Protein AF-A0A0H4IXE9-F1 (afdb_monomer_lite)

Foldseek 3Di:
DPLVVLLVVLQPDPDVVSVVLSVVCCVPCVVVDDPLLSVQSSVLSVDDPVVNVVCVVPDHPVVSSVVSSVVD

Secondary structure (DSSP, 8-state):
--HHHHHHHHH--S-HHHHHHHHHHHHHTTTT--HHHHHHHHHHTTS-HHHHHHHHTT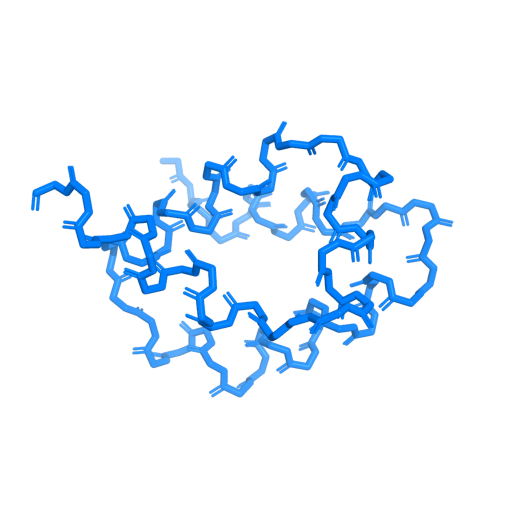S-HHHHHHHHHHT-

InterPro domains:
  IPR005631 Flavinator of succinate dehydrogenase [PF03937] (7-58)
  IPR036714 Flavinator of succinate dehydrogenase superfamily [G3DSA:1.10.150.250] (4-71)
  IPR036714 Flavinator of succinate dehydrogenase superfamily [SSF109910] (6-60)
  IPR050531 SdhE FAD assembly factor [PTHR39585] (7-58)

pLDDT: mean 77.76, std 6.99, range [47.09, 84.94]

Sequence (72 aa):
MNIDHVIRYKSRRGLLELDLVLGDFYQNEYESLSLVEKNALLKILKKQDNDLWNILSTRNLRELIKEEVSDD

Structure (mmCIF, N/CA/C/O backbone):
data_AF-A0A0H4IXE9-F1
#
_entry.id   AF-A0A0H4IXE9-F1
#
loop_
_atom_site.group_PDB
_atom_site.id
_atom_site.type_symbol
_atom_site.label_atom_id
_atom_site.label_alt_id
_atom_site.label_comp_id
_atom_site.label_asym_id
_atom_site.label_entity_id
_atom_site.label_seq_id
_atom_site.pdbx_PDB_ins_code
_atom_site.Cartn_x
_atom_site.Cartn_y
_atom_site.Cartn_z
_atom_site.occupancy
_atom_site.B_iso_or_equiv
_atom_site.auth_seq_id
_atom_site.auth_comp_id
_atom_site.auth_asym_id
_atom_site.auth_atom_id
_atom_site.pdbx_PDB_model_num
ATOM 1 N N . MET A 1 1 ? 4.448 17.898 -2.591 1.00 50.53 1 MET A N 1
ATOM 2 C CA . MET A 1 1 ? 5.214 16.721 -3.061 1.00 50.53 1 MET A CA 1
ATOM 3 C C . MET A 1 1 ? 4.297 15.519 -2.866 1.00 50.53 1 MET A C 1
ATOM 5 O O . MET A 1 1 ? 3.920 15.279 -1.730 1.00 50.53 1 MET A O 1
ATOM 9 N N . ASN A 1 2 ? 3.810 14.875 -3.935 1.00 74.12 2 ASN A N 1
ATOM 10 C CA . ASN A 1 2 ? 2.825 13.787 -3.810 1.00 74.12 2 ASN A CA 1
ATOM 11 C C . ASN A 1 2 ? 3.506 12.544 -3.224 1.00 74.12 2 ASN A C 1
ATOM 13 O O . ASN A 1 2 ? 4.319 11.912 -3.901 1.00 74.12 2 ASN A O 1
ATOM 17 N N . ILE A 1 3 ? 3.194 12.230 -1.967 1.00 72.69 3 ILE A N 1
ATOM 18 C CA . ILE A 1 3 ? 3.717 11.068 -1.234 1.00 72.69 3 ILE A CA 1
ATOM 19 C C . ILE A 1 3 ? 3.410 9.776 -2.011 1.00 72.69 3 ILE A C 1
ATOM 21 O O . ILE A 1 3 ? 4.251 8.885 -2.086 1.00 72.69 3 ILE A O 1
ATOM 25 N N . ASP A 1 4 ? 2.274 9.741 -2.706 1.00 74.00 4 ASP A N 1
ATOM 26 C CA . ASP A 1 4 ? 1.818 8.694 -3.622 1.00 74.00 4 ASP A CA 1
ATOM 27 C C . ASP A 1 4 ? 2.852 8.385 -4.715 1.00 74.00 4 ASP A C 1
ATOM 29 O O . ASP A 1 4 ? 3.246 7.235 -4.916 1.00 74.00 4 ASP A O 1
ATOM 33 N N . HIS A 1 5 ? 3.366 9.424 -5.380 1.00 76.06 5 HIS A N 1
ATOM 34 C CA . HIS A 1 5 ? 4.368 9.283 -6.438 1.00 76.06 5 HIS A CA 1
ATOM 35 C C . HIS A 1 5 ? 5.708 8.786 -5.894 1.00 76.06 5 HIS A C 1
ATOM 37 O O . HIS A 1 5 ? 6.376 7.978 -6.540 1.00 76.06 5 HIS A O 1
ATOM 43 N N . VAL A 1 6 ? 6.09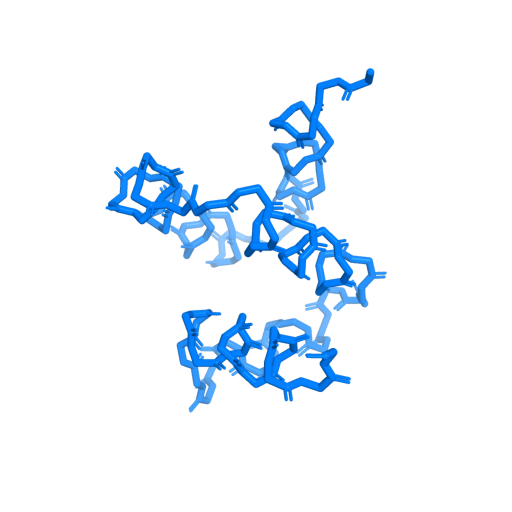7 9.252 -4.704 1.00 77.56 6 VAL A N 1
ATOM 44 C CA . VAL A 1 6 ? 7.348 8.838 -4.059 1.00 77.56 6 VAL A CA 1
ATOM 45 C C . VAL A 1 6 ? 7.278 7.366 -3.664 1.00 77.56 6 VAL A C 1
ATOM 47 O O . VAL A 1 6 ? 8.210 6.622 -3.958 1.00 77.56 6 VAL A O 1
ATOM 50 N N . ILE A 1 7 ? 6.167 6.931 -3.063 1.00 75.25 7 ILE A N 1
ATOM 51 C CA . ILE A 1 7 ? 5.933 5.531 -2.689 1.00 75.25 7 ILE A CA 1
ATOM 52 C C . ILE A 1 7 ? 5.945 4.639 -3.928 1.00 75.25 7 ILE A C 1
ATOM 54 O O . ILE A 1 7 ? 6.643 3.626 -3.942 1.00 75.25 7 ILE A O 1
ATOM 58 N N . ARG A 1 8 ? 5.245 5.035 -4.996 1.00 73.38 8 ARG A N 1
ATOM 59 C CA . ARG A 1 8 ? 5.194 4.268 -6.245 1.00 73.38 8 ARG A CA 1
ATOM 60 C C . ARG A 1 8 ? 6.570 4.122 -6.889 1.00 73.38 8 ARG A C 1
ATOM 62 O O . ARG A 1 8 ? 6.945 3.029 -7.298 1.00 73.38 8 ARG A O 1
ATOM 69 N N . TYR A 1 9 ? 7.344 5.203 -6.946 1.00 75.44 9 TYR A N 1
ATOM 70 C CA . TYR A 1 9 ? 8.705 5.168 -7.482 1.00 75.44 9 TYR A CA 1
ATOM 71 C C . TYR A 1 9 ? 9.632 4.306 -6.621 1.00 75.44 9 TYR A C 1
ATOM 73 O O . TYR A 1 9 ? 10.410 3.519 -7.147 1.00 75.44 9 TYR A O 1
ATOM 81 N N . LYS A 1 10 ? 9.509 4.409 -5.293 1.00 71.69 10 LYS A N 1
ATOM 82 C CA . LYS A 1 10 ? 10.262 3.583 -4.346 1.00 71.69 10 LYS A CA 1
ATOM 83 C C . LYS A 1 10 ? 9.829 2.124 -4.324 1.00 71.69 10 LYS A C 1
ATOM 85 O O . LYS A 1 10 ? 10.617 1.320 -3.852 1.00 71.69 10 LYS A O 1
ATOM 90 N N . SER A 1 11 ? 8.632 1.791 -4.796 1.00 65.25 11 SER A N 1
ATOM 91 C CA . SER A 1 11 ? 8.147 0.408 -4.870 1.00 65.25 11 SER A CA 1
ATOM 92 C C . SER A 1 11 ? 8.665 -0.324 -6.106 1.00 65.25 11 SER A C 1
ATOM 94 O O . SER A 1 11 ? 8.865 -1.530 -6.040 1.00 65.25 11 SER A O 1
ATOM 96 N N . ARG A 1 12 ? 8.983 0.402 -7.191 1.00 66.62 12 ARG A N 1
ATOM 97 C CA . ARG A 1 12 ? 9.619 -0.160 -8.395 1.00 66.62 12 ARG A CA 1
ATOM 98 C C . ARG A 1 12 ? 11.085 -0.491 -8.119 1.00 66.62 12 ARG A C 1
ATOM 100 O O . ARG A 1 12 ? 11.992 0.270 -8.453 1.00 66.62 12 ARG A O 1
ATOM 107 N N . ARG A 1 13 ? 11.299 -1.628 -7.471 1.00 68.62 13 ARG A N 1
ATOM 108 C CA . ARG A 1 13 ? 12.606 -2.193 -7.127 1.00 68.62 13 ARG A CA 1
ATOM 109 C C . ARG A 1 13 ? 12.857 -3.423 -8.000 1.00 68.62 13 ARG A C 1
ATOM 111 O O . ARG A 1 13 ? 11.945 -3.945 -8.630 1.00 68.62 13 ARG A O 1
ATOM 118 N N . GLY A 1 14 ? 14.100 -3.892 -8.066 1.00 66.50 14 GLY A N 1
ATOM 119 C CA . GLY A 1 14 ? 14.475 -5.033 -8.918 1.00 66.50 14 GLY A CA 1
ATOM 120 C C . GLY A 1 14 ? 13.912 -6.393 -8.476 1.00 66.50 14 GLY A C 1
ATOM 121 O O . GLY A 1 14 ? 14.280 -7.407 -9.057 1.00 66.50 14 GLY A O 1
ATOM 122 N N . LEU A 1 15 ? 13.067 -6.429 -7.443 1.00 76.69 15 LEU A N 1
ATOM 123 C CA . LEU A 1 15 ? 12.618 -7.638 -6.763 1.00 76.69 15 LEU A CA 1
ATOM 124 C C . LEU A 1 15 ? 11.107 -7.790 -6.968 1.00 76.69 15 LEU A C 1
ATOM 126 O O . LEU A 1 15 ? 10.319 -7.002 -6.448 1.00 76.69 15 LEU A O 1
ATOM 130 N N . LEU A 1 16 ? 10.717 -8.794 -7.759 1.00 79.12 16 LEU A N 1
ATOM 131 C CA . LEU A 1 16 ? 9.328 -9.021 -8.178 1.00 79.12 16 LEU A CA 1
ATOM 132 C C . LEU A 1 16 ? 8.393 -9.225 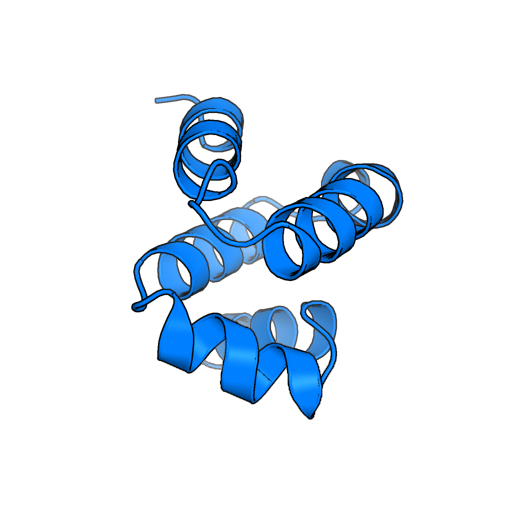-6.980 1.00 79.12 16 LEU A C 1
ATOM 134 O O . LEU A 1 16 ? 7.253 -8.775 -6.979 1.00 79.12 16 LEU A O 1
ATOM 138 N N . GLU A 1 17 ? 8.894 -9.896 -5.949 1.00 81.06 17 GLU A N 1
ATOM 139 C CA . GLU A 1 17 ? 8.115 -10.224 -4.763 1.00 81.06 17 GLU A CA 1
ATOM 140 C C . GLU A 1 17 ? 7.773 -8.969 -3.947 1.00 81.06 17 GLU A C 1
ATOM 142 O O . GLU A 1 17 ? 6.642 -8.828 -3.485 1.00 81.06 17 GLU A O 1
ATOM 147 N N . LEU A 1 18 ? 8.699 -8.004 -3.852 1.00 78.00 18 LEU A N 1
ATOM 148 C CA . LEU A 1 18 ? 8.410 -6.693 -3.263 1.00 78.00 18 LEU A CA 1
ATOM 149 C C . LEU A 1 18 ? 7.355 -5.940 -4.075 1.00 78.00 18 LEU A C 1
ATOM 151 O O . LEU A 1 18 ? 6.476 -5.325 -3.482 1.00 78.00 18 LEU A O 1
ATOM 155 N N . ASP A 1 19 ? 7.424 -5.994 -5.407 1.00 80.94 19 ASP A N 1
ATOM 156 C CA . ASP A 1 19 ? 6.464 -5.308 -6.280 1.00 80.94 19 ASP A CA 1
ATOM 157 C C . ASP A 1 19 ? 5.047 -5.888 -6.119 1.00 80.94 19 ASP A C 1
ATOM 159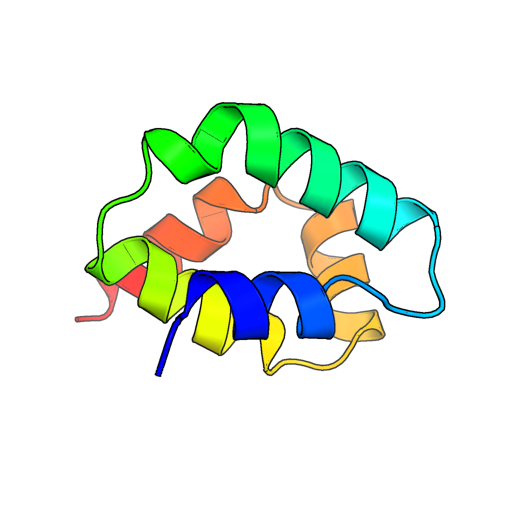 O O . ASP A 1 19 ? 4.083 -5.135 -6.005 1.00 80.94 19 ASP A O 1
ATOM 163 N N . LEU A 1 20 ? 4.922 -7.215 -5.991 1.00 82.38 20 LEU A N 1
ATOM 164 C CA . LEU A 1 20 ? 3.647 -7.891 -5.725 1.00 82.38 20 LEU A CA 1
ATOM 165 C C . LEU A 1 20 ? 3.078 -7.540 -4.346 1.00 82.38 20 LEU A C 1
ATOM 167 O O . LEU A 1 20 ? 1.909 -7.169 -4.250 1.00 82.38 20 LEU A O 1
ATOM 171 N N . VAL A 1 21 ? 3.895 -7.615 -3.290 1.00 81.69 21 VAL A N 1
ATOM 172 C CA . VAL A 1 21 ? 3.457 -7.293 -1.920 1.00 81.69 21 VAL A CA 1
ATOM 173 C C . VAL A 1 21 ? 3.065 -5.822 -1.806 1.00 81.69 21 VAL A C 1
ATOM 175 O O . VAL A 1 21 ? 2.026 -5.498 -1.234 1.00 81.69 21 VAL A O 1
ATOM 178 N N . LEU A 1 22 ? 3.871 -4.919 -2.372 1.00 79.44 22 LEU A N 1
ATOM 179 C CA . LEU A 1 22 ? 3.579 -3.488 -2.367 1.00 79.44 22 LEU A CA 1
ATOM 180 C C . LEU A 1 22 ? 2.366 -3.166 -3.232 1.00 79.44 22 LEU A C 1
ATOM 182 O O . LEU A 1 22 ? 1.578 -2.319 -2.833 1.00 79.44 22 LEU A O 1
ATOM 186 N N . GLY A 1 23 ? 2.194 -3.826 -4.378 1.00 79.31 23 GLY A N 1
ATOM 187 C CA . GLY A 1 23 ? 1.043 -3.648 -5.258 1.00 79.31 23 GLY A CA 1
ATOM 188 C C . GLY A 1 23 ? -0.274 -4.071 -4.609 1.00 79.31 23 GLY A C 1
ATOM 189 O O . GLY A 1 23 ? -1.238 -3.307 -4.656 1.00 79.31 23 GLY A O 1
ATOM 190 N N . ASP A 1 24 ? -0.298 -5.239 -3.961 1.00 82.50 24 ASP A N 1
ATOM 191 C CA . ASP A 1 24 ? -1.466 -5.726 -3.216 1.00 82.50 24 ASP A CA 1
ATOM 192 C C . ASP A 1 24 ? -1.796 -4.801 -2.036 1.00 82.50 24 ASP A C 1
ATOM 194 O O . ASP A 1 24 ? -2.924 -4.321 -1.902 1.00 82.50 24 ASP A O 1
ATOM 198 N N . PHE A 1 25 ? -0.778 -4.433 -1.254 1.00 81.56 25 PHE A N 1
ATOM 199 C CA . PHE A 1 25 ? -0.919 -3.458 -0.177 1.00 81.56 25 PHE A CA 1
ATOM 200 C C . PHE A 1 25 ? -1.436 -2.106 -0.698 1.00 81.56 25 PHE A C 1
ATOM 202 O O . PHE A 1 25 ? -2.267 -1.458 -0.060 1.00 81.56 25 PHE A O 1
ATOM 209 N N . TYR A 1 26 ? -0.989 -1.681 -1.884 1.00 78.12 26 TYR A N 1
ATOM 210 C CA . TYR A 1 26 ? -1.419 -0.419 -2.474 1.00 78.12 26 TYR A CA 1
ATOM 211 C C . TYR A 1 26 ? -2.889 -0.437 -2.913 1.00 78.12 26 TYR A C 1
ATOM 213 O O . TYR A 1 26 ? -3.544 0.596 -2.871 1.00 78.12 26 TYR A O 1
ATOM 221 N N . GLN A 1 27 ? -3.424 -1.579 -3.344 1.00 80.25 27 GLN A N 1
ATOM 222 C CA . GLN A 1 27 ? -4.841 -1.686 -3.706 1.00 80.25 27 GLN A CA 1
ATOM 223 C C . GLN A 1 27 ? -5.749 -1.823 -2.488 1.00 80.25 27 GLN A C 1
ATOM 225 O O . GLN A 1 27 ? -6.804 -1.199 -2.449 1.00 80.25 27 GLN A O 1
ATOM 230 N N . ASN A 1 28 ? -5.351 -2.628 -1.504 1.00 81.56 28 ASN A N 1
ATOM 231 C CA . ASN A 1 28 ? -6.228 -2.977 -0.388 1.00 81.56 28 ASN A CA 1
ATOM 232 C C . ASN A 1 28 ? -6.163 -1.969 0.766 1.00 81.56 28 ASN A C 1
ATOM 234 O O . ASN A 1 28 ? -7.178 -1.672 1.389 1.00 81.56 28 ASN A O 1
ATOM 238 N N . GLU A 1 29 ? -4.976 -1.435 1.062 1.00 76.25 29 GLU A N 1
ATOM 239 C CA . GLU A 1 29 ? -4.732 -0.697 2.307 1.00 76.25 29 GLU A CA 1
ATOM 240 C C . GLU A 1 29 ? -4.457 0.790 2.053 1.00 76.25 29 GLU A C 1
ATOM 242 O O . GLU A 1 29 ? -4.751 1.623 2.905 1.00 76.25 29 GLU A O 1
ATOM 247 N N . TYR A 1 30 ? -3.939 1.166 0.878 1.00 76.75 30 TYR A N 1
ATOM 248 C CA . TYR A 1 30 ? -3.531 2.550 0.594 1.00 76.75 30 TYR A CA 1
ATOM 249 C C . TYR A 1 30 ? -4.647 3.588 0.656 1.00 76.75 30 TYR A C 1
ATOM 251 O O . TYR A 1 30 ? -4.414 4.711 1.113 1.00 76.75 30 TYR A O 1
ATOM 259 N N . GLU A 1 31 ? -5.845 3.234 0.188 1.00 78.75 31 GLU A N 1
ATOM 260 C CA . GLU A 1 31 ? -7.025 4.095 0.312 1.00 78.75 31 GLU A CA 1
ATOM 261 C C . GLU A 1 31 ? -7.479 4.230 1.765 1.00 78.75 31 GLU A C 1
ATOM 263 O O . GLU A 1 31 ? -8.008 5.271 2.149 1.00 78.75 31 GLU A O 1
ATOM 268 N N . SER A 1 32 ? -7.223 3.208 2.582 1.00 79.38 32 SER A N 1
ATOM 269 C CA . SER A 1 32 ? -7.603 3.184 3.991 1.00 79.38 32 SER A CA 1
ATOM 270 C C . SER A 1 32 ? -6.554 3.823 4.914 1.00 79.38 32 SER A C 1
ATOM 272 O O . SER A 1 32 ? -6.870 4.119 6.066 1.00 79.38 32 SER A O 1
ATOM 274 N N . LEU A 1 33 ? -5.331 4.051 4.418 1.00 80.19 33 LEU A N 1
ATOM 275 C CA . LEU A 1 33 ? -4.211 4.640 5.156 1.00 80.19 33 LEU A CA 1
ATOM 276 C C . LEU A 1 33 ? -4.376 6.154 5.349 1.00 80.19 33 LEU A C 1
ATOM 278 O O . LEU A 1 33 ? -4.496 6.927 4.391 1.00 80.19 33 LEU A O 1
ATOM 282 N N . SER A 1 34 ? -4.249 6.598 6.597 1.00 82.94 34 SER A N 1
ATOM 283 C CA . SER A 1 34 ? -4.184 8.017 6.953 1.00 82.94 34 SER A CA 1
ATOM 284 C C . SER A 1 34 ? -2.835 8.651 6.598 1.00 82.94 34 SER A C 1
ATOM 286 O O . SER A 1 34 ? -1.829 7.980 6.372 1.00 82.94 34 SER A O 1
ATOM 288 N N . LEU A 1 35 ? -2.778 9.988 6.582 1.00 82.56 35 LEU A N 1
ATOM 289 C CA . LEU A 1 35 ? -1.563 10.738 6.230 1.00 82.56 35 LEU A CA 1
ATOM 290 C C . LEU A 1 35 ? -0.351 10.376 7.114 1.00 82.56 35 LEU A C 1
ATOM 292 O O . LEU A 1 35 ? 0.781 10.362 6.631 1.00 82.56 35 LEU A O 1
ATOM 296 N N . VAL A 1 36 ? -0.585 10.066 8.392 1.00 84.50 36 VAL A N 1
ATOM 297 C CA . VAL A 1 36 ? 0.454 9.635 9.344 1.00 84.50 36 VAL A CA 1
ATOM 298 C C . VAL A 1 36 ? 1.031 8.282 8.927 1.00 84.50 36 VAL A C 1
ATOM 300 O O . VAL A 1 36 ? 2.242 8.135 8.772 1.00 84.50 36 VAL A O 1
ATOM 303 N N . GLU A 1 37 ? 0.162 7.327 8.608 1.00 84.69 37 GLU A N 1
ATOM 304 C CA . GLU A 1 37 ? 0.557 5.997 8.155 1.00 84.69 37 GLU A CA 1
ATOM 305 C C . GLU A 1 37 ? 1.272 6.034 6.794 1.00 84.69 37 GLU A C 1
ATOM 307 O O . GLU A 1 37 ? 2.264 5.338 6.584 1.00 84.69 37 GLU A O 1
ATOM 312 N N . LYS A 1 38 ? 0.847 6.917 5.878 1.00 84.25 38 LYS A N 1
ATOM 313 C CA . LYS A 1 38 ? 1.558 7.161 4.610 1.00 84.25 38 LYS A CA 1
ATOM 314 C C . LYS A 1 38 ? 2.972 7.711 4.837 1.00 84.25 38 LYS A C 1
ATOM 316 O O . LYS A 1 38 ? 3.887 7.369 4.086 1.00 84.25 38 LYS A O 1
ATOM 321 N N . ASN A 1 39 ? 3.177 8.540 5.863 1.00 84.25 39 ASN A N 1
ATOM 322 C CA . ASN A 1 39 ? 4.509 9.025 6.238 1.00 84.25 39 ASN A CA 1
ATOM 323 C C . ASN A 1 39 ? 5.370 7.922 6.870 1.00 84.25 39 ASN A C 1
ATOM 325 O O . ASN A 1 39 ? 6.550 7.812 6.529 1.00 84.25 39 ASN A O 1
ATOM 329 N N . ALA A 1 40 ? 4.790 7.079 7.725 1.00 84.94 40 ALA A N 1
ATOM 330 C CA . ALA A 1 40 ? 5.460 5.900 8.274 1.00 84.94 40 ALA A CA 1
ATOM 331 C C . ALA A 1 40 ? 5.895 4.930 7.165 1.00 84.94 40 ALA A C 1
ATOM 333 O O . ALA A 1 40 ? 7.068 4.574 7.066 1.00 84.94 40 ALA A O 1
ATOM 334 N N . LEU A 1 41 ? 4.994 4.612 6.234 1.00 82.69 41 LEU A N 1
ATOM 335 C CA . LEU A 1 41 ? 5.298 3.824 5.040 1.00 82.69 41 LEU A CA 1
ATOM 336 C C . LEU A 1 41 ? 6.466 4.420 4.241 1.00 82.69 41 LEU A C 1
ATOM 338 O O . LEU A 1 41 ? 7.347 3.698 3.780 1.00 82.69 41 LEU A O 1
ATOM 342 N N . LEU A 1 42 ? 6.518 5.745 4.096 1.00 83.25 42 LEU A N 1
ATOM 343 C CA . LEU A 1 42 ? 7.608 6.421 3.396 1.00 83.25 42 LEU A CA 1
ATOM 344 C C . LEU A 1 42 ? 8.948 6.336 4.152 1.00 83.25 42 LEU A C 1
ATOM 346 O O . LEU A 1 42 ? 9.997 6.228 3.504 1.00 83.25 42 LEU A O 1
ATOM 350 N N . LYS A 1 43 ? 8.937 6.342 5.495 1.00 83.62 43 LYS A N 1
ATOM 351 C CA . LYS A 1 43 ? 10.123 6.044 6.324 1.00 83.62 43 LYS A CA 1
ATOM 352 C C . LYS A 1 43 ? 10.581 4.596 6.119 1.00 83.62 43 LYS A C 1
ATOM 354 O O . LYS A 1 43 ? 11.769 4.371 5.885 1.00 83.62 43 LYS A O 1
ATOM 359 N N . ILE A 1 44 ? 9.654 3.639 6.095 1.00 82.12 44 ILE A N 1
ATOM 360 C CA . ILE A 1 44 ? 9.950 2.217 5.860 1.00 82.12 44 ILE A CA 1
ATOM 361 C C . ILE A 1 44 ? 10.536 2.016 4.458 1.00 82.12 44 ILE A C 1
ATOM 363 O O . ILE A 1 44 ? 11.612 1.446 4.312 1.00 82.12 44 ILE A O 1
ATOM 367 N N . LEU A 1 45 ? 9.924 2.593 3.421 1.00 79.75 45 LEU A N 1
ATOM 368 C CA . LEU A 1 45 ? 10.421 2.573 2.035 1.00 79.75 45 LEU A CA 1
ATOM 369 C C . LEU A 1 45 ? 11.747 3.324 1.842 1.00 79.75 45 LEU A C 1
ATOM 371 O O . LEU A 1 45 ? 12.355 3.263 0.768 1.00 79.75 45 LEU A O 1
ATOM 375 N N . LYS A 1 46 ? 12.224 4.062 2.849 1.00 81.12 46 LYS A N 1
ATOM 376 C CA . LYS A 1 46 ? 13.585 4.606 2.883 1.00 81.12 46 LYS A CA 1
ATOM 377 C C . LYS A 1 46 ? 14.637 3.573 3.294 1.00 81.12 46 LYS A C 1
ATOM 379 O O . LYS A 1 46 ? 15.797 3.802 2.959 1.00 81.12 46 LYS A O 1
ATOM 384 N N . LYS A 1 47 ? 14.255 2.461 3.929 1.00 78.00 47 LYS A N 1
ATOM 385 C CA . LYS A 1 47 ? 15.147 1.332 4.231 1.00 78.00 47 LYS A CA 1
ATOM 386 C C . LYS A 1 47 ? 15.551 0.580 2.953 1.00 78.00 47 LYS A C 1
ATOM 388 O O . LYS A 1 47 ? 14.912 0.699 1.896 1.00 78.00 47 LYS A O 1
ATOM 393 N N . GLN A 1 48 ? 16.656 -0.162 3.051 1.00 77.94 48 GLN A N 1
ATOM 394 C CA . GLN A 1 48 ? 17.190 -0.974 1.954 1.00 77.94 48 GLN A CA 1
ATOM 395 C C . GLN A 1 48 ? 16.233 -2.106 1.579 1.00 77.94 48 GLN A C 1
ATOM 397 O O . GLN A 1 48 ? 15.525 -2.636 2.428 1.00 77.94 48 GLN A O 1
ATOM 402 N N . ASP A 1 49 ? 16.251 -2.4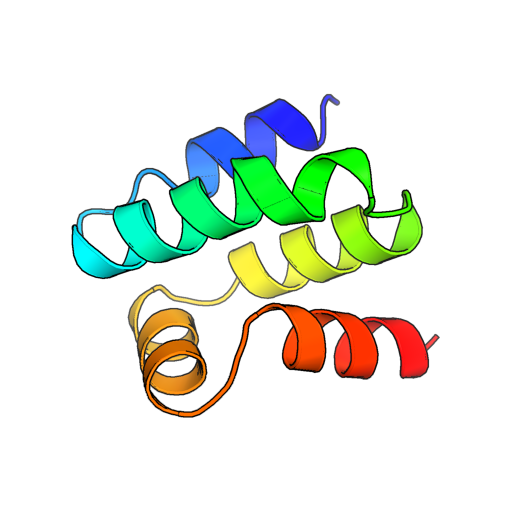90 0.304 1.00 75.00 49 ASP A N 1
ATOM 403 C CA . ASP A 1 49 ? 15.450 -3.574 -0.283 1.00 75.00 49 ASP A CA 1
ATOM 404 C C . ASP A 1 49 ? 15.530 -4.877 0.495 1.00 75.00 49 ASP A C 1
ATOM 406 O O . ASP A 1 49 ? 14.498 -5.450 0.821 1.00 75.00 49 ASP A O 1
ATOM 410 N N . ASN A 1 50 ? 16.743 -5.301 0.844 1.00 76.25 50 ASN A N 1
ATOM 411 C CA . ASN A 1 50 ? 16.963 -6.551 1.566 1.00 76.25 50 ASN A CA 1
ATOM 412 C C . ASN A 1 50 ? 16.351 -6.532 2.969 1.00 76.25 50 ASN A C 1
ATOM 414 O O . ASN A 1 50 ? 15.820 -7.543 3.410 1.00 76.25 50 ASN A O 1
ATOM 418 N N . ASP A 1 51 ? 16.403 -5.391 3.656 1.00 80.94 51 ASP A N 1
ATOM 419 C CA . ASP A 1 51 ? 15.840 -5.241 5.000 1.00 80.94 51 ASP A CA 1
ATOM 420 C C . ASP A 1 51 ? 14.310 -5.294 4.938 1.00 80.94 51 ASP A C 1
ATOM 422 O O . ASP A 1 51 ? 13.669 -6.074 5.636 1.00 80.94 51 ASP A O 1
ATOM 426 N N . LEU A 1 52 ? 13.734 -4.540 3.998 1.00 80.75 52 LEU A N 1
ATOM 427 C CA . LEU A 1 52 ? 12.299 -4.510 3.729 1.00 80.75 52 LEU A CA 1
ATOM 428 C C . LEU A 1 52 ? 11.771 -5.891 3.336 1.00 80.75 52 LEU A C 1
ATOM 430 O O . LEU A 1 52 ? 10.761 -6.332 3.871 1.00 80.75 52 LEU A O 1
ATOM 434 N N . TRP A 1 53 ? 12.476 -6.586 2.443 1.00 81.19 53 TRP A N 1
ATOM 435 C CA . TRP A 1 53 ? 12.120 -7.934 2.018 1.00 81.19 53 TRP A CA 1
ATOM 436 C C . TRP A 1 53 ? 12.229 -8.948 3.157 1.00 81.19 53 TRP A C 1
ATOM 438 O O . TRP A 1 53 ? 11.321 -9.752 3.340 1.00 81.19 53 TRP A O 1
ATOM 448 N N . ASN A 1 54 ? 13.290 -8.890 3.963 1.00 83.00 54 ASN A N 1
ATOM 449 C CA . ASN A 1 54 ? 13.469 -9.792 5.099 1.00 83.00 54 ASN A CA 1
ATOM 450 C C . ASN A 1 54 ? 12.362 -9.609 6.149 1.00 83.00 54 ASN A C 1
ATOM 452 O O . ASN A 1 54 ? 11.824 -10.586 6.675 1.00 83.00 54 ASN A O 1
ATOM 456 N N . ILE A 1 55 ? 11.974 -8.357 6.410 1.00 81.56 55 ILE A N 1
ATOM 457 C CA . ILE A 1 55 ? 10.874 -8.066 7.326 1.00 81.56 55 ILE A CA 1
ATOM 458 C C . ILE A 1 55 ? 9.537 -8.488 6.714 1.00 81.56 55 ILE A C 1
ATOM 460 O O . ILE A 1 55 ? 8.750 -9.125 7.400 1.00 81.56 55 ILE A O 1
ATOM 464 N N . LEU A 1 56 ? 9.286 -8.216 5.430 1.00 79.44 56 LEU A N 1
ATOM 465 C CA . LEU A 1 56 ? 8.048 -8.630 4.756 1.00 79.44 56 LEU A CA 1
ATOM 466 C C . LEU A 1 56 ? 7.914 -10.147 4.610 1.00 79.44 56 LEU A C 1
ATOM 468 O O . LEU A 1 56 ? 6.809 -10.678 4.637 1.00 79.44 56 LEU A O 1
ATOM 472 N N . SER A 1 57 ? 9.041 -10.849 4.528 1.00 79.81 57 SER A N 1
ATOM 473 C CA . SER A 1 57 ? 9.086 -12.312 4.543 1.00 79.81 57 SER A CA 1
ATOM 474 C C . SER A 1 57 ? 8.692 -12.898 5.903 1.00 79.81 57 SER A C 1
ATOM 476 O O . SER A 1 57 ? 8.350 -14.075 5.983 1.00 79.81 57 SER A O 1
ATOM 478 N N . THR A 1 58 ? 8.744 -12.107 6.981 1.00 77.69 58 THR A N 1
ATOM 479 C CA . THR A 1 58 ? 8.419 -12.552 8.347 1.00 77.69 58 THR A CA 1
ATOM 480 C C . THR A 1 58 ? 7.199 -11.866 8.966 1.00 77.69 58 THR A C 1
ATOM 482 O O . THR A 1 58 ? 6.616 -12.415 9.901 1.00 77.69 58 THR A O 1
ATOM 485 N N . ARG A 1 59 ? 6.795 -10.685 8.489 1.00 77.19 59 ARG A N 1
ATOM 486 C CA . ARG A 1 59 ? 5.721 -9.850 9.048 1.00 77.19 59 ARG A CA 1
ATOM 487 C C . ARG A 1 59 ? 4.996 -9.070 7.953 1.00 77.19 59 ARG A C 1
ATOM 489 O O . ARG A 1 59 ? 5.561 -8.749 6.918 1.00 77.19 59 ARG A O 1
ATOM 496 N N . ASN A 1 60 ? 3.748 -8.692 8.215 1.00 79.19 60 ASN A N 1
ATOM 497 C CA . ASN A 1 60 ? 2.971 -7.875 7.285 1.00 79.19 60 ASN A CA 1
ATOM 498 C C . ASN A 1 60 ? 3.344 -6.389 7.362 1.00 79.19 60 ASN A C 1
ATOM 500 O O . ASN A 1 60 ? 3.635 -5.851 8.430 1.00 79.19 60 ASN A O 1
ATOM 504 N N . LEU A 1 61 ? 3.238 -5.707 6.220 1.00 77.44 61 LEU A N 1
ATOM 505 C CA . LEU A 1 61 ? 3.550 -4.282 6.065 1.00 77.44 61 LEU A CA 1
ATOM 506 C C . LEU A 1 61 ? 2.708 -3.387 6.994 1.00 77.44 61 LEU A C 1
ATOM 508 O O . LEU A 1 61 ? 3.195 -2.384 7.509 1.00 77.44 61 LEU A O 1
ATOM 512 N N . ARG A 1 62 ? 1.466 -3.792 7.279 1.00 79.62 62 ARG A N 1
ATOM 513 C CA . ARG A 1 62 ? 0.560 -3.100 8.206 1.00 79.62 62 ARG A CA 1
ATOM 514 C C . ARG A 1 62 ? 1.060 -3.058 9.645 1.00 79.62 62 ARG A C 1
ATOM 516 O O . ARG A 1 62 ? 0.896 -2.040 10.308 1.00 79.62 62 ARG A O 1
ATOM 523 N N . GLU A 1 63 ? 1.667 -4.139 10.118 1.00 81.75 63 GLU A N 1
ATOM 524 C CA . GLU A 1 63 ? 2.181 -4.198 11.489 1.00 81.75 63 GLU A CA 1
ATOM 525 C C . GLU A 1 63 ? 3.373 -3.256 11.646 1.00 81.75 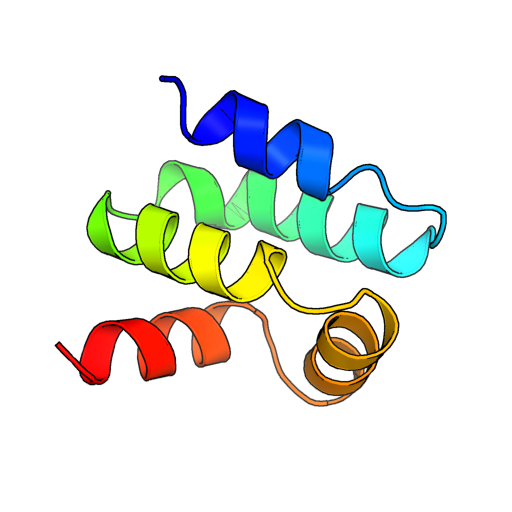63 GLU A C 1
ATOM 527 O O . GLU A 1 63 ? 3.427 -2.497 12.604 1.00 81.75 63 GLU A O 1
ATOM 532 N N . LEU A 1 64 ? 4.259 -3.210 10.646 1.00 81.19 64 LEU A N 1
ATOM 533 C CA . LEU A 1 64 ? 5.363 -2.251 10.611 1.00 81.19 64 LEU A CA 1
ATOM 534 C C . LEU A 1 64 ? 4.880 -0.802 10.637 1.00 81.19 64 LEU A C 1
ATOM 536 O O . LEU A 1 64 ? 5.425 0.017 11.367 1.00 81.19 64 LEU A O 1
ATOM 540 N N . ILE A 1 65 ? 3.864 -0.480 9.834 1.00 83.50 65 ILE A N 1
ATOM 541 C CA . ILE A 1 65 ? 3.284 0.864 9.821 1.00 83.50 65 ILE A CA 1
ATOM 542 C C . ILE A 1 65 ? 2.688 1.187 11.190 1.00 83.50 65 ILE A C 1
ATOM 544 O O . ILE A 1 65 ? 2.926 2.276 11.692 1.00 83.50 65 ILE A O 1
ATOM 548 N N . LYS A 1 66 ? 1.961 0.256 11.819 1.00 82.31 66 LYS A N 1
ATOM 549 C CA . LYS A 1 66 ? 1.430 0.457 13.172 1.00 82.31 66 LYS A CA 1
ATOM 550 C C . LYS A 1 66 ? 2.526 0.698 14.204 1.00 82.31 66 LYS A C 1
ATOM 552 O O . LYS A 1 66 ? 2.378 1.620 14.995 1.00 82.31 66 LYS A O 1
ATOM 557 N N . GLU A 1 67 ? 3.598 -0.095 14.195 1.00 82.88 67 GLU A N 1
ATOM 558 C CA . GLU A 1 67 ? 4.727 0.097 15.117 1.00 82.88 67 GLU A CA 1
ATOM 559 C C . GLU A 1 67 ? 5.367 1.478 14.920 1.00 82.88 67 GLU A C 1
ATOM 561 O O . GLU A 1 67 ? 5.575 2.204 15.884 1.00 82.88 67 GLU A O 1
ATOM 566 N N . GLU A 1 68 ? 5.587 1.885 13.670 1.00 82.19 68 GLU A N 1
ATOM 567 C CA . GLU A 1 68 ? 6.228 3.161 13.335 1.00 82.19 68 GLU A CA 1
ATOM 568 C C . GLU A 1 68 ? 5.311 4.385 13.555 1.00 82.19 68 GLU A C 1
ATOM 570 O O . GLU A 1 68 ? 5.792 5.511 13.666 1.00 82.19 68 GLU A O 1
ATOM 575 N N . VAL A 1 69 ? 3.987 4.187 13.587 1.00 81.69 69 VAL A N 1
ATOM 576 C CA . VAL A 1 69 ? 2.989 5.220 13.930 1.00 81.69 69 VAL A CA 1
ATOM 577 C C . VAL A 1 69 ? 2.767 5.311 15.441 1.00 81.69 69 VAL A C 1
ATOM 579 O O . VAL A 1 69 ? 2.398 6.373 15.925 1.00 81.69 69 VAL A O 1
ATOM 582 N N . SER A 1 70 ? 2.993 4.230 16.191 1.00 71.25 70 SER A N 1
ATOM 583 C CA . SER A 1 70 ? 2.885 4.223 17.656 1.00 71.25 70 SER A CA 1
ATOM 584 C C . SER A 1 70 ? 4.074 4.870 18.378 1.00 71.25 70 SER A C 1
ATOM 586 O O . SER A 1 70 ? 3.971 5.092 19.581 1.00 71.25 70 SER A O 1
ATOM 588 N N . ASP A 1 71 ? 5.174 5.154 17.676 1.00 57.78 71 ASP A N 1
ATOM 589 C CA . ASP A 1 71 ? 6.383 5.796 18.224 1.00 57.78 71 ASP A CA 1
ATOM 590 C C . ASP A 1 71 ? 6.328 7.347 18.201 1.00 57.78 71 ASP A C 1
ATOM 592 O O . ASP A 1 71 ? 7.307 7.992 18.571 1.00 57.78 71 ASP A O 1
ATOM 596 N N . ASP A 1 72 ? 5.203 7.957 17.786 1.00 47.09 72 ASP A N 1
ATOM 597 C CA . ASP A 1 72 ? 4.978 9.423 17.749 1.00 47.09 72 ASP A CA 1
ATOM 598 C C . ASP A 1 72 ? 3.867 9.877 18.718 1.00 47.09 72 ASP A C 1
ATOM 600 O O . ASP A 1 72 ? 2.764 9.277 18.702 1.00 47.09 72 ASP A O 1
#

Radius of gyration: 11.26 Å; chains: 1; bounding box: 25×29×27 Å

Organism: NCBI:txid1623450